Protein AF-A0A833G113-F1 (afdb_monomer_lite)

Secondary structure (DSSP, 8-state):
-HHHHHHHHHHHHHHHHHHHHHHHHH--HHHHHHHHHHHHHHHHHHHHHHTT---HHHHHHHHHHHHHHHHHHHHHHHHHHHS---

Foldseek 3Di:
DLVVLLVLLVVLQVQLVVLVVCCVVPNAPLSPVLSVLSNVVSVVSNCVSVVPDDDPVSVVVSVVSSVVSCQSSVQSCCCSPPVDGD

Sequence (86 aa):
MQRFLILAAGLLGAAGVALLAMAAHLGGDNLHTAAAFLLAHAPALLALGLAGGNGRSLGIAAALLVAGVALFAGDLVLRDVFGQRL

Structure (mmCIF, N/CA/C/O backbone):
data_AF-A0A833G113-F1
#
_entry.id   AF-A0A833G113-F1
#
loop_
_atom_site.group_PDB
_atom_site.id
_at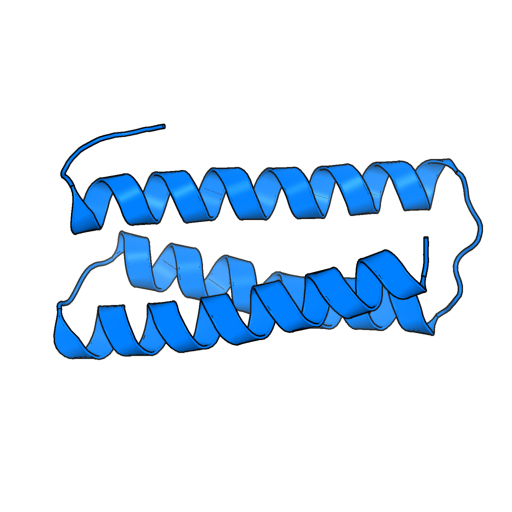om_site.type_symbol
_atom_site.label_atom_id
_atom_site.label_alt_id
_atom_site.label_comp_id
_atom_site.label_asym_id
_atom_site.label_entity_id
_atom_site.label_seq_id
_atom_site.pdbx_PDB_ins_code
_atom_site.Cartn_x
_atom_site.Cartn_y
_atom_site.Cartn_z
_atom_site.occupancy
_atom_site.B_iso_or_equiv
_atom_site.auth_seq_id
_atom_site.auth_comp_id
_atom_site.auth_asym_id
_atom_site.auth_atom_id
_atom_site.pdbx_PDB_model_num
ATOM 1 N N . MET A 1 1 ? -10.701 -5.341 12.862 1.00 83.19 1 MET A N 1
ATOM 2 C CA . MET A 1 1 ? -9.861 -4.344 12.164 1.00 83.19 1 MET A CA 1
ATOM 3 C C . MET A 1 1 ? -8.369 -4.619 12.347 1.00 83.19 1 MET A C 1
ATOM 5 O O . MET A 1 1 ? -7.693 -4.785 11.349 1.00 83.19 1 MET A O 1
ATOM 9 N N . GLN A 1 2 ? -7.862 -4.778 13.574 1.00 90.44 2 GLN A N 1
ATOM 10 C CA . GLN A 1 2 ? -6.429 -5.007 13.857 1.00 90.44 2 GLN A CA 1
ATOM 11 C C . GLN A 1 2 ? -5.756 -6.095 12.991 1.00 90.44 2 GLN A C 1
ATOM 13 O O . GLN A 1 2 ? -4.797 -5.803 12.286 1.00 90.44 2 GLN A O 1
ATOM 18 N N . ARG A 1 3 ? -6.303 -7.323 12.956 1.00 92.56 3 ARG A N 1
ATOM 19 C CA . ARG A 1 3 ? -5.764 -8.429 12.129 1.00 92.56 3 ARG A CA 1
ATOM 20 C C . ARG A 1 3 ? -5.677 -8.070 10.642 1.00 92.56 3 ARG A C 1
ATOM 22 O O . ARG A 1 3 ? -4.701 -8.416 9.993 1.00 92.56 3 ARG A O 1
ATOM 29 N N . PHE A 1 4 ? -6.680 -7.362 10.120 1.00 93.81 4 PHE A N 1
ATOM 30 C CA . PHE A 1 4 ? -6.688 -6.906 8.731 1.00 93.81 4 PHE A CA 1
ATOM 31 C C . PHE A 1 4 ? -5.567 -5.894 8.468 1.00 93.81 4 PHE A C 1
ATOM 33 O O . PHE A 1 4 ? -4.869 -6.032 7.475 1.00 93.81 4 PHE A O 1
ATOM 40 N N . LEU A 1 5 ? -5.343 -4.935 9.373 1.00 94.19 5 LEU A N 1
ATOM 41 C CA . LEU A 1 5 ? -4.267 -3.946 9.231 1.00 94.19 5 LEU A CA 1
ATOM 42 C C . LEU A 1 5 ? -2.876 -4.587 9.264 1.00 94.19 5 LEU A C 1
ATOM 44 O O . LEU A 1 5 ? -2.022 -4.218 8.467 1.00 94.19 5 LEU A O 1
ATOM 48 N N . I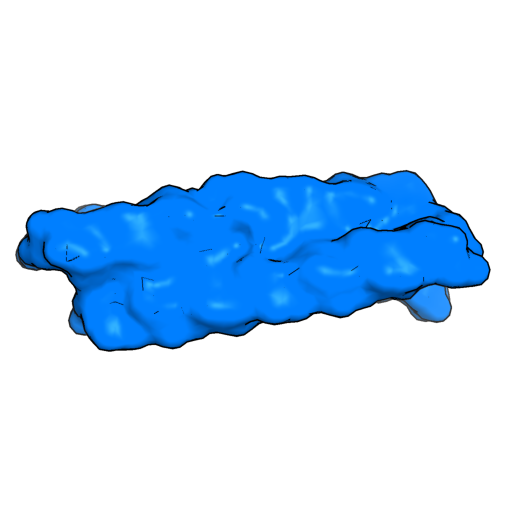LE A 1 6 ? -2.669 -5.582 10.130 1.00 96.50 6 ILE A N 1
ATOM 49 C CA . ILE A 1 6 ? -1.409 -6.338 10.202 1.00 96.50 6 ILE A CA 1
ATOM 50 C C . ILE A 1 6 ? -1.176 -7.123 8.903 1.00 96.50 6 ILE A C 1
ATOM 52 O O . ILE A 1 6 ? -0.076 -7.100 8.354 1.00 96.50 6 ILE A O 1
ATOM 56 N N . LEU A 1 7 ? -2.213 -7.788 8.381 1.00 97.44 7 LEU A N 1
ATOM 57 C CA . LEU A 1 7 ? -2.124 -8.498 7.103 1.00 97.44 7 LEU A CA 1
ATOM 58 C C . LEU A 1 7 ? -1.853 -7.537 5.941 1.00 97.44 7 LEU A C 1
ATOM 60 O O . LEU A 1 7 ? -0.960 -7.794 5.138 1.00 97.44 7 LEU A O 1
ATOM 64 N N . ALA A 1 8 ? -2.574 -6.416 5.874 1.00 97.31 8 ALA A N 1
ATOM 65 C CA . ALA A 1 8 ? -2.367 -5.389 4.860 1.00 97.31 8 ALA A CA 1
ATOM 66 C C . ALA A 1 8 ? -0.937 -4.838 4.919 1.00 97.31 8 ALA A C 1
ATOM 68 O O . ALA A 1 8 ? -0.279 -4.764 3.889 1.00 97.31 8 ALA A O 1
ATOM 69 N N . ALA A 1 9 ? -0.419 -4.541 6.113 1.00 97.88 9 ALA A N 1
ATOM 70 C CA . ALA A 1 9 ? 0.958 -4.102 6.304 1.00 97.88 9 ALA A CA 1
ATOM 71 C C . ALA A 1 9 ? 1.980 -5.096 5.736 1.00 97.88 9 ALA A C 1
ATOM 73 O O . ALA A 1 9 ? 2.888 -4.695 5.010 1.00 97.88 9 ALA A O 1
ATOM 74 N N . GLY A 1 10 ? 1.811 -6.392 6.023 1.00 98.25 10 GLY A N 1
ATOM 75 C CA . GLY A 1 10 ? 2.674 -7.440 5.479 1.00 98.25 10 GLY A CA 1
ATOM 76 C C . GLY A 1 10 ? 2.617 -7.516 3.951 1.00 98.25 10 GLY A C 1
ATOM 77 O O . GLY A 1 10 ? 3.659 -7.596 3.303 1.00 98.25 10 GLY A O 1
ATOM 78 N N . LEU A 1 11 ? 1.417 -7.424 3.370 1.00 98.56 11 LEU A N 1
ATOM 79 C CA . LEU A 1 11 ? 1.229 -7.428 1.917 1.00 98.56 11 LEU A CA 1
ATOM 80 C C . LEU A 1 11 ? 1.851 -6.199 1.245 1.00 98.56 11 LEU A C 1
ATOM 82 O O . LEU A 1 11 ? 2.549 -6.360 0.248 1.00 98.56 11 LEU A O 1
ATOM 86 N N . LEU A 1 12 ? 1.656 -4.993 1.794 1.00 98.62 12 LEU A N 1
ATOM 87 C CA . LEU A 1 12 ? 2.291 -3.781 1.264 1.00 98.62 12 LEU A CA 1
ATOM 88 C C . LEU A 1 12 ? 3.817 -3.865 1.364 1.00 98.62 12 LEU A C 1
ATOM 90 O O . LEU A 1 12 ? 4.507 -3.498 0.420 1.00 98.62 12 LEU A O 1
ATOM 94 N N . GLY A 1 13 ? 4.350 -4.388 2.473 1.00 98.62 13 GLY A N 1
ATOM 95 C CA . GLY A 1 13 ? 5.789 -4.581 2.648 1.00 98.62 13 GLY A CA 1
ATOM 96 C C . GLY A 1 13 ? 6.374 -5.544 1.613 1.00 98.62 13 GLY A C 1
ATOM 97 O O . GLY A 1 13 ? 7.335 -5.204 0.925 1.00 98.62 13 GLY A O 1
ATOM 98 N N . ALA A 1 14 ? 5.759 -6.719 1.450 1.00 98.62 14 ALA A N 1
ATOM 99 C CA . ALA A 1 14 ? 6.187 -7.710 0.465 1.00 98.62 14 ALA A CA 1
ATOM 100 C C . ALA A 1 14 ? 6.091 -7.175 -0.973 1.00 98.62 14 ALA A C 1
ATOM 102 O O . ALA A 1 14 ? 7.037 -7.318 -1.747 1.00 98.62 14 ALA A O 1
ATOM 103 N N . ALA A 1 15 ? 4.983 -6.511 -1.317 1.00 98.50 15 ALA A N 1
ATOM 104 C CA . ALA A 1 15 ? 4.797 -5.894 -2.626 1.00 98.50 15 ALA A CA 1
ATOM 105 C C . ALA A 1 15 ? 5.826 -4.783 -2.880 1.00 98.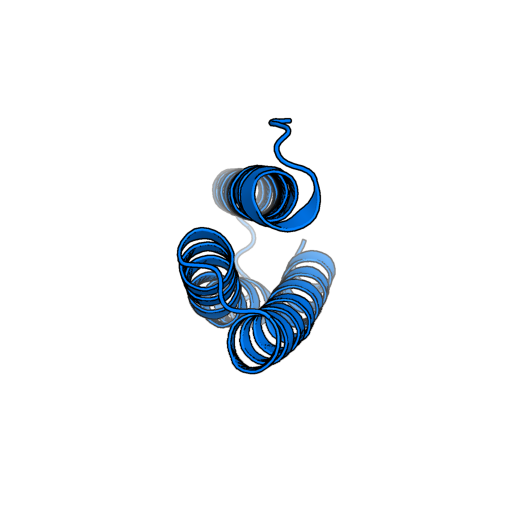50 15 ALA A C 1
ATOM 107 O O . ALA A 1 15 ? 6.417 -4.734 -3.952 1.00 98.50 15 ALA A O 1
ATOM 108 N N . GLY A 1 16 ? 6.104 -3.935 -1.888 1.00 98.44 16 GLY A N 1
ATOM 109 C CA . GLY A 1 16 ? 7.118 -2.889 -1.991 1.00 98.44 16 GLY A CA 1
ATOM 110 C C . GLY A 1 16 ? 8.522 -3.439 -2.257 1.00 98.44 16 GLY A C 1
ATOM 111 O O . GLY A 1 16 ? 9.213 -2.941 -3.143 1.00 98.44 16 GLY A O 1
ATOM 112 N N . VAL A 1 17 ? 8.929 -4.510 -1.566 1.00 98.44 17 VAL A N 1
ATOM 113 C CA . VAL A 1 17 ? 10.210 -5.193 -1.838 1.00 98.44 17 VAL A CA 1
ATOM 114 C C . VAL A 1 17 ? 10.231 -5.791 -3.247 1.00 98.44 17 VAL A C 1
ATOM 116 O O . VAL A 1 17 ? 11.225 -5.640 -3.957 1.00 98.44 17 VAL A O 1
ATOM 119 N N . ALA A 1 18 ? 9.138 -6.426 -3.678 1.00 98.31 18 ALA A N 1
ATOM 120 C CA . ALA A 1 18 ? 9.033 -6.977 -5.025 1.00 98.31 18 ALA A CA 1
ATOM 121 C C . ALA A 1 18 ? 9.149 -5.884 -6.101 1.00 98.31 18 ALA A C 1
ATOM 123 O O . ALA A 1 18 ? 9.880 -6.060 -7.073 1.00 98.31 18 ALA A O 1
ATOM 124 N N . LEU A 1 19 ? 8.501 -4.730 -5.905 1.00 98.06 19 LEU A N 1
ATOM 125 C CA . LEU A 1 19 ? 8.593 -3.599 -6.828 1.00 98.06 19 LEU A CA 1
ATOM 126 C C . LEU A 1 19 ? 9.980 -2.949 -6.832 1.00 98.06 19 LEU A C 1
ATOM 128 O O . LEU A 1 19 ? 10.447 -2.578 -7.903 1.00 98.06 19 LEU A O 1
ATOM 132 N N . LEU A 1 20 ? 10.673 -2.855 -5.690 1.00 98.00 20 LEU A N 1
ATOM 133 C CA . LEU A 1 20 ? 12.077 -2.421 -5.673 1.00 98.00 20 LEU A CA 1
ATOM 134 C C . LEU A 1 20 ? 12.965 -3.371 -6.478 1.00 98.00 20 LEU A C 1
ATOM 136 O O . LEU A 1 20 ? 13.806 -2.912 -7.246 1.00 98.00 20 LEU A O 1
ATOM 140 N N . ALA A 1 21 ? 12.771 -4.683 -6.325 1.00 97.62 21 ALA A N 1
ATOM 141 C CA . ALA A 1 21 ? 13.510 -5.672 -7.101 1.00 97.62 21 ALA A CA 1
ATOM 142 C C . ALA A 1 21 ? 13.218 -5.527 -8.603 1.00 97.62 21 ALA A C 1
ATOM 144 O O . ALA A 1 21 ? 14.143 -5.509 -9.412 1.00 97.62 21 ALA A O 1
ATOM 145 N N . MET A 1 22 ? 11.948 -5.348 -8.980 1.00 96.50 22 MET A N 1
ATOM 146 C CA . MET A 1 22 ? 11.568 -5.076 -10.368 1.00 96.50 22 MET A CA 1
ATOM 147 C C . MET A 1 22 ? 12.212 -3.792 -10.894 1.00 96.50 22 MET A C 1
ATOM 149 O O . MET A 1 22 ? 12.832 -3.835 -11.950 1.00 96.50 22 MET A O 1
ATOM 153 N N . ALA A 1 23 ? 12.136 -2.683 -10.154 1.00 96.12 23 ALA A N 1
ATOM 154 C CA . ALA A 1 23 ? 12.748 -1.411 -10.538 1.00 96.12 23 ALA A CA 1
ATOM 155 C C . ALA A 1 23 ? 14.274 -1.530 -10.695 1.00 96.12 23 ALA A C 1
ATOM 157 O O . ALA A 1 23 ? 14.849 -0.932 -11.598 1.00 96.12 23 ALA A O 1
ATOM 158 N N . ALA A 1 24 ? 14.935 -2.337 -9.859 1.00 96.25 24 ALA A N 1
ATOM 159 C CA . ALA A 1 24 ? 16.375 -2.574 -9.948 1.00 96.25 24 ALA A CA 1
ATOM 160 C C . ALA A 1 24 ? 16.785 -3.366 -11.203 1.00 96.25 24 ALA A C 1
ATOM 162 O O . ALA A 1 24 ? 17.882 -3.159 -11.719 1.00 96.25 24 ALA A O 1
ATOM 163 N N . HIS A 1 25 ? 15.930 -4.268 -11.696 1.00 95.25 25 HIS A N 1
ATOM 164 C CA . HIS A 1 25 ? 16.225 -5.100 -12.867 1.00 95.25 25 HIS A CA 1
ATOM 165 C C . HIS A 1 25 ? 15.710 -4.522 -14.189 1.00 95.25 25 HIS A C 1
ATOM 167 O O . HIS A 1 25 ? 16.375 -4.663 -15.212 1.00 95.25 25 HIS A O 1
ATOM 173 N N . LEU A 1 26 ? 14.525 -3.913 -14.180 1.00 90.75 26 LEU A N 1
ATOM 174 C CA . LEU A 1 26 ? 13.823 -3.432 -15.373 1.00 90.75 26 LEU A CA 1
ATOM 175 C C . LEU A 1 26 ? 13.951 -1.912 -15.564 1.00 90.75 26 LEU A C 1
ATOM 177 O O . LEU A 1 26 ? 13.685 -1.416 -16.657 1.00 90.75 26 LEU A O 1
ATOM 181 N N . GLY A 1 27 ? 14.360 -1.176 -14.526 1.00 86.69 27 GLY A N 1
ATOM 182 C CA . GLY A 1 27 ? 14.194 0.276 -14.464 1.00 86.69 27 GLY A CA 1
ATOM 183 C C . GLY A 1 27 ? 12.737 0.671 -14.194 1.00 86.69 27 GLY A C 1
ATOM 184 O O . GLY A 1 27 ? 11.876 -0.189 -14.018 1.00 86.69 27 GLY A O 1
ATOM 185 N N . GLY A 1 28 ? 12.461 1.975 -14.140 1.00 87.75 28 GLY A N 1
ATOM 186 C CA . GLY A 1 28 ? 11.106 2.514 -13.977 1.00 87.75 28 GLY A CA 1
ATOM 187 C C . GLY A 1 28 ? 10.973 3.454 -12.780 1.00 87.75 28 GLY A C 1
ATOM 188 O O . GLY A 1 28 ? 10.950 3.024 -11.622 1.00 87.75 28 GLY A O 1
ATOM 189 N N . ASP A 1 29 ? 10.863 4.753 -13.060 1.00 91.31 29 ASP A N 1
ATOM 190 C CA . ASP A 1 29 ? 10.707 5.786 -12.030 1.00 91.31 29 ASP A CA 1
ATOM 191 C C . ASP A 1 29 ? 9.364 5.651 -11.291 1.00 91.31 29 ASP A C 1
ATOM 193 O O . ASP A 1 29 ? 9.278 5.910 -10.081 1.00 91.31 29 ASP A O 1
ATOM 197 N N . ASN A 1 30 ? 8.311 5.189 -11.981 1.00 96.00 30 ASN A N 1
ATOM 198 C CA . ASN A 1 30 ? 7.017 4.947 -11.350 1.00 96.00 30 ASN A CA 1
ATOM 199 C C . ASN A 1 30 ? 7.063 3.690 -10.474 1.00 96.00 30 ASN A C 1
ATOM 201 O O . ASN A 1 30 ? 6.479 3.709 -9.392 1.00 96.00 30 ASN A O 1
ATOM 205 N N . LEU A 1 31 ? 7.794 2.636 -10.862 1.00 96.75 31 LEU A N 1
ATOM 206 C CA . LEU A 1 31 ? 8.006 1.458 -10.006 1.00 96.75 31 LEU A CA 1
ATOM 207 C C . LEU A 1 31 ? 8.734 1.816 -8.708 1.00 96.75 31 LEU A C 1
ATOM 209 O O . LEU A 1 31 ? 8.315 1.377 -7.634 1.00 96.75 31 LEU A O 1
ATOM 213 N N . HIS A 1 32 ? 9.780 2.647 -8.777 1.00 97.25 32 HIS A N 1
ATOM 214 C CA . HIS A 1 32 ? 10.494 3.095 -7.579 1.00 97.25 32 HIS A CA 1
ATOM 215 C C . HIS A 1 32 ? 9.581 3.919 -6.660 1.00 97.25 32 HIS A C 1
ATOM 217 O O . HIS A 1 32 ? 9.544 3.706 -5.445 1.00 97.25 32 HIS A O 1
ATOM 223 N N . THR A 1 33 ? 8.779 4.810 -7.248 1.00 97.88 33 THR A N 1
ATOM 224 C CA . THR A 1 33 ? 7.800 5.622 -6.515 1.00 97.88 33 THR A CA 1
ATOM 225 C C . THR A 1 33 ? 6.716 4.746 -5.879 1.00 97.88 33 THR A C 1
ATOM 227 O O . THR A 1 33 ? 6.443 4.874 -4.686 1.00 97.88 33 THR A O 1
ATOM 230 N N . ALA A 1 34 ? 6.137 3.800 -6.622 1.00 98.12 34 ALA A N 1
ATOM 231 C CA . ALA A 1 34 ? 5.147 2.855 -6.108 1.00 98.12 34 ALA A CA 1
ATOM 232 C C . ALA A 1 34 ? 5.706 2.048 -4.929 1.00 98.12 34 ALA A C 1
ATOM 234 O O . ALA A 1 34 ? 5.061 1.942 -3.884 1.00 98.12 34 ALA A O 1
ATOM 235 N N . ALA A 1 35 ? 6.933 1.540 -5.062 1.00 98.25 35 ALA A N 1
ATOM 236 C CA . ALA A 1 35 ? 7.599 0.785 -4.013 1.00 98.25 35 ALA A CA 1
ATOM 237 C C . ALA A 1 35 ? 7.815 1.618 -2.741 1.00 98.25 35 ALA A C 1
ATOM 239 O O . ALA A 1 35 ? 7.497 1.157 -1.643 1.00 98.25 35 ALA A O 1
ATOM 240 N N . ALA A 1 36 ? 8.293 2.859 -2.882 1.00 98.25 36 ALA A N 1
ATOM 241 C CA . ALA A 1 36 ? 8.500 3.772 -1.761 1.00 98.25 36 ALA A CA 1
ATOM 242 C C . ALA A 1 36 ? 7.192 4.055 -1.008 1.00 98.25 36 ALA A C 1
ATOM 244 O O . ALA A 1 36 ? 7.162 4.002 0.222 1.00 98.25 36 ALA A O 1
ATOM 245 N N . PHE A 1 37 ? 6.090 4.285 -1.730 1.00 98.38 37 PHE A N 1
ATOM 246 C CA . PHE A 1 37 ? 4.780 4.493 -1.115 1.00 98.38 37 PHE A CA 1
ATOM 247 C C . PHE A 1 37 ? 4.293 3.240 -0.377 1.00 98.38 37 PHE A C 1
ATOM 249 O O . PHE A 1 37 ? 3.875 3.349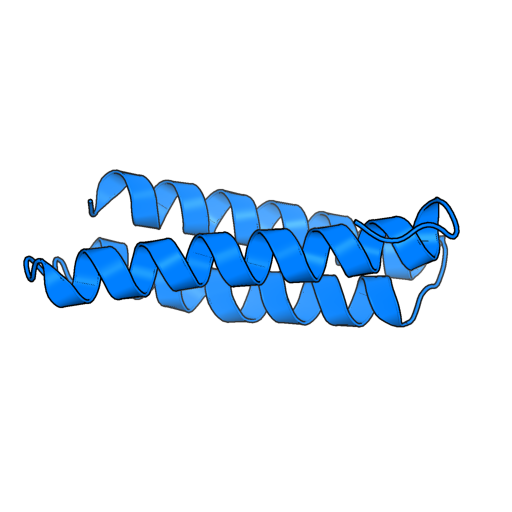 0.776 1.00 98.38 37 PHE A O 1
ATOM 256 N N . LEU A 1 38 ? 4.384 2.049 -0.974 1.00 98.62 38 LEU A N 1
ATOM 257 C CA . LEU A 1 38 ? 3.993 0.802 -0.304 1.00 98.62 38 LEU A CA 1
ATOM 258 C C . LEU A 1 38 ? 4.808 0.563 0.979 1.00 98.62 38 LEU A C 1
ATOM 260 O O . LEU A 1 38 ? 4.232 0.303 2.040 1.00 98.62 38 LEU A O 1
ATOM 264 N N . LEU A 1 39 ? 6.134 0.716 0.904 1.00 98.38 39 LEU A N 1
ATOM 265 C CA . LEU A 1 39 ? 7.043 0.519 2.036 1.00 98.38 39 LEU A CA 1
ATOM 266 C C . LEU A 1 39 ? 6.860 1.562 3.136 1.00 98.38 39 LEU A C 1
ATOM 268 O O . LEU A 1 39 ? 6.979 1.212 4.304 1.00 98.38 39 LEU A O 1
ATOM 272 N N . ALA A 1 40 ? 6.544 2.814 2.800 1.00 98.06 40 ALA A N 1
ATOM 273 C CA . ALA A 1 40 ? 6.282 3.852 3.794 1.00 98.06 40 ALA A CA 1
ATOM 274 C C . ALA A 1 40 ? 4.994 3.581 4.592 1.00 98.06 40 ALA A C 1
ATOM 276 O O . ALA A 1 40 ? 4.934 3.844 5.795 1.00 98.06 40 ALA A O 1
ATOM 277 N N . HIS A 1 41 ? 3.965 3.022 3.947 1.00 98.00 41 HIS A N 1
ATOM 278 C CA . HIS A 1 41 ? 2.662 2.786 4.577 1.00 98.00 41 HIS A CA 1
ATOM 279 C C . HIS A 1 41 ? 2.573 1.442 5.311 1.00 98.00 41 HIS A C 1
ATOM 281 O O . HIS A 1 41 ? 1.802 1.320 6.265 1.00 98.00 41 HIS A O 1
ATOM 287 N N . ALA A 1 42 ? 3.381 0.449 4.930 1.00 98.31 42 ALA A N 1
ATOM 288 C CA . ALA A 1 42 ? 3.463 -0.838 5.617 1.00 98.31 42 ALA A CA 1
ATOM 289 C C . ALA A 1 42 ? 3.720 -0.719 7.142 1.00 98.31 42 ALA A C 1
ATOM 291 O O . ALA A 1 42 ? 2.889 -1.205 7.915 1.00 98.31 42 ALA A O 1
ATOM 292 N N . PRO A 1 43 ? 4.784 -0.045 7.634 1.00 97.56 43 PRO A N 1
ATOM 293 C CA . PRO A 1 43 ? 5.036 0.082 9.069 1.00 97.56 43 PRO A CA 1
ATOM 294 C C . PRO A 1 43 ? 3.979 0.939 9.773 1.00 97.56 43 PRO A C 1
ATOM 296 O O . PRO A 1 43 ? 3.639 0.653 10.919 1.00 97.56 43 PRO A O 1
ATOM 299 N N . ALA A 1 44 ? 3.405 1.939 9.096 1.00 95.50 44 ALA A N 1
ATOM 300 C CA . ALA A 1 44 ? 2.325 2.750 9.653 1.00 95.50 44 ALA A CA 1
ATOM 301 C C . ALA A 1 44 ? 1.067 1.906 9.930 1.00 95.50 44 ALA A C 1
ATOM 303 O O . ALA A 1 44 ? 0.498 1.972 11.021 1.00 95.50 44 ALA A O 1
ATOM 304 N N . LEU A 1 45 ? 0.657 1.060 8.979 1.00 95.75 45 LEU A N 1
ATOM 305 C CA . LEU A 1 45 ? -0.475 0.144 9.153 1.00 95.75 45 LEU A CA 1
ATOM 306 C C . LEU A 1 45 ? -0.186 -0.948 10.185 1.00 95.75 45 LEU A C 1
ATOM 308 O O . LEU A 1 45 ? -1.080 -1.302 10.956 1.00 95.75 45 LEU A O 1
ATOM 312 N N . LEU A 1 46 ? 1.054 -1.447 10.240 1.00 96.88 46 LEU A N 1
ATOM 313 C CA . LEU A 1 46 ? 1.470 -2.413 11.254 1.00 96.88 46 LEU A CA 1
ATOM 314 C C . LEU A 1 46 ? 1.354 -1.801 12.653 1.00 96.88 46 LEU A C 1
ATOM 316 O O . LEU A 1 46 ? 0.731 -2.394 13.532 1.00 96.88 46 LEU A O 1
ATOM 320 N N . ALA A 1 47 ? 1.883 -0.589 12.838 1.00 95.31 47 ALA A N 1
ATOM 321 C CA . ALA A 1 47 ? 1.797 0.144 14.093 1.00 95.31 47 ALA A CA 1
ATOM 322 C C . ALA A 1 47 ? 0.339 0.396 14.501 1.00 95.31 47 ALA A C 1
ATOM 324 O O . ALA A 1 47 ? -0.026 0.127 15.642 1.00 95.31 47 ALA A O 1
ATOM 325 N N . LEU A 1 48 ? -0.523 0.825 13.572 1.00 93.00 48 LEU A N 1
ATOM 326 C CA . LEU A 1 48 ? -1.956 1.005 13.833 1.00 93.00 48 LEU A CA 1
ATOM 327 C C . LEU A 1 48 ? -2.658 -0.306 14.221 1.00 93.00 48 LEU A C 1
ATOM 329 O O . LEU A 1 48 ? -3.506 -0.314 15.115 1.00 93.00 48 LEU A O 1
ATOM 333 N N . GLY A 1 49 ? -2.307 -1.414 13.565 1.00 93.06 49 GLY A N 1
ATOM 334 C CA . GLY A 1 49 ? -2.837 -2.741 13.869 1.00 93.06 49 GLY A CA 1
ATOM 335 C C . GLY A 1 49 ? -2.434 -3.247 15.255 1.00 93.06 49 GLY A C 1
ATOM 336 O O . GLY A 1 49 ? -3.272 -3.823 15.948 1.00 93.06 49 GLY A O 1
ATOM 337 N N . LEU A 1 50 ? -1.186 -2.997 15.668 1.00 94.25 50 LEU A N 1
ATOM 338 C CA . LEU A 1 50 ? -0.631 -3.412 16.962 1.00 94.25 50 LEU A CA 1
ATOM 339 C C . LEU A 1 50 ? -1.028 -2.487 18.122 1.00 94.25 50 LEU A C 1
ATOM 341 O O . LEU A 1 50 ? -1.255 -2.969 19.227 1.00 94.25 50 LEU A O 1
ATOM 345 N N . ALA A 1 51 ? -1.161 -1.178 17.883 1.00 90.56 51 ALA A N 1
ATOM 346 C CA . ALA A 1 51 ? -1.547 -0.189 18.898 1.00 90.56 51 ALA A CA 1
ATOM 347 C C . ALA A 1 51 ? -3.000 -0.349 19.379 1.00 90.56 51 ALA A C 1
ATOM 349 O O . ALA A 1 51 ? -3.415 0.262 20.360 1.00 90.56 51 ALA A O 1
ATOM 350 N N . GLY A 1 52 ? -3.789 -1.166 18.685 1.00 77.31 52 GLY A N 1
ATOM 351 C CA . GLY A 1 52 ? -5.096 -1.586 19.155 1.00 77.31 52 GLY A CA 1
ATOM 352 C C . GLY A 1 52 ? -6.191 -0.516 19.102 1.00 77.31 52 GLY A C 1
ATOM 353 O O . GLY A 1 52 ? -7.179 -0.618 19.825 1.00 77.31 52 GLY A O 1
ATOM 354 N N . GLY A 1 53 ? -6.041 0.509 18.257 1.00 67.88 53 GLY A N 1
ATOM 355 C CA . GLY A 1 53 ? -6.998 1.613 18.154 1.00 67.88 53 GLY A CA 1
ATOM 356 C C . GLY A 1 53 ? -8.398 1.155 17.717 1.00 67.88 53 GLY A C 1
ATOM 357 O O . GLY A 1 53 ? -8.590 0.707 16.587 1.00 67.88 53 GLY A O 1
ATOM 358 N N . ASN A 1 54 ? -9.395 1.307 18.596 1.00 68.25 54 ASN A N 1
ATOM 359 C CA . ASN A 1 54 ? -10.763 0.792 18.404 1.00 68.25 54 ASN A CA 1
ATOM 360 C C . ASN A 1 54 ? -11.799 1.850 17.948 1.00 68.25 54 ASN A C 1
ATOM 362 O O . ASN A 1 54 ? -13.001 1.680 18.141 1.00 68.25 54 ASN A O 1
ATOM 366 N N . GLY A 1 55 ? -11.369 2.941 17.308 1.00 83.88 55 GLY A N 1
ATOM 367 C CA . GLY A 1 55 ? -12.276 3.973 16.787 1.00 83.88 55 GLY A CA 1
ATOM 368 C C . GLY A 1 55 ? -12.824 3.651 15.392 1.00 83.88 55 GLY A C 1
ATOM 369 O O . GLY A 1 55 ? -12.061 3.321 14.485 1.00 83.88 55 GLY A O 1
ATOM 370 N N . ARG A 1 56 ? -14.138 3.818 15.173 1.00 87.75 56 ARG A N 1
ATOM 371 C CA . ARG A 1 56 ? -14.763 3.655 13.840 1.00 87.75 56 ARG A CA 1
ATOM 372 C C . ARG A 1 56 ? -14.146 4.592 12.795 1.00 87.75 56 ARG A C 1
ATOM 374 O O . ARG A 1 56 ? -13.901 4.162 11.673 1.00 87.75 56 ARG A O 1
ATOM 381 N N . SER A 1 57 ? -13.852 5.838 13.171 1.00 90.88 57 SER A N 1
ATOM 382 C CA . SER A 1 57 ? -13.171 6.819 12.313 1.00 90.88 57 SER A CA 1
ATOM 383 C C . SER A 1 57 ? -11.764 6.364 11.921 1.00 90.88 57 SER A C 1
ATOM 385 O O . SER A 1 57 ? -11.414 6.419 10.747 1.00 90.88 57 SER A O 1
ATOM 387 N N . LEU A 1 58 ? -10.991 5.844 12.878 1.00 90.31 58 LEU A N 1
ATOM 388 C CA . LEU A 1 58 ? -9.644 5.326 12.636 1.00 90.31 58 LEU A CA 1
ATOM 389 C C . LEU A 1 58 ? -9.667 4.113 11.699 1.00 90.31 58 LEU A C 1
ATOM 391 O O . LEU A 1 58 ? -8.848 4.019 10.791 1.00 90.31 58 LEU A O 1
ATOM 395 N N . GLY A 1 59 ? -10.640 3.214 11.876 1.00 91.31 59 GLY A N 1
ATOM 396 C CA . GLY A 1 59 ? -10.840 2.080 10.976 1.00 91.31 59 GLY A CA 1
ATOM 397 C C . GLY A 1 59 ? -11.156 2.506 9.539 1.00 91.31 59 GLY A C 1
ATOM 398 O O . GLY A 1 59 ? -10.605 1.930 8.606 1.00 91.31 59 GLY A O 1
ATOM 399 N N . ILE A 1 60 ? -11.997 3.531 9.358 1.00 93.50 60 ILE A N 1
ATOM 400 C CA . ILE A 1 60 ? -12.307 4.095 8.034 1.00 93.50 60 ILE A CA 1
ATOM 401 C C . ILE A 1 60 ? -11.066 4.757 7.429 1.00 93.50 60 ILE A C 1
ATOM 403 O O . ILE A 1 60 ? -10.742 4.486 6.277 1.00 93.50 60 ILE A O 1
ATOM 407 N N . ALA A 1 61 ? -10.342 5.574 8.199 1.00 93.75 61 ALA A N 1
ATOM 408 C CA . ALA A 1 61 ? -9.122 6.229 7.734 1.00 93.75 61 ALA A CA 1
ATOM 409 C C . ALA A 1 61 ? -8.065 5.206 7.288 1.00 93.75 61 ALA A C 1
ATOM 411 O O . ALA A 1 61 ? -7.492 5.344 6.212 1.00 93.75 61 ALA A O 1
ATOM 412 N N . ALA A 1 62 ? -7.861 4.139 8.065 1.00 93.94 62 ALA A N 1
ATOM 413 C CA . ALA A 1 62 ? -6.929 3.075 7.711 1.00 93.94 62 ALA A CA 1
ATOM 414 C C . ALA A 1 62 ? -7.375 2.298 6.459 1.00 93.94 62 ALA A C 1
ATOM 416 O O . ALA A 1 62 ? -6.544 1.970 5.616 1.00 93.94 62 ALA A O 1
ATOM 417 N N . ALA A 1 63 ? -8.677 2.042 6.298 1.00 94.50 63 ALA A N 1
ATOM 418 C CA . ALA A 1 63 ? -9.207 1.401 5.095 1.00 94.50 63 ALA A CA 1
ATOM 419 C C . ALA A 1 63 ? -9.016 2.274 3.843 1.00 94.50 63 ALA A C 1
ATOM 421 O O . ALA A 1 63 ? -8.576 1.771 2.811 1.00 94.50 63 ALA A O 1
ATOM 422 N N . LEU A 1 64 ? -9.291 3.579 3.942 1.00 96.69 64 LEU A N 1
ATOM 423 C CA . LEU A 1 64 ? -9.046 4.536 2.860 1.00 96.69 64 LEU A CA 1
ATOM 424 C C . LEU A 1 64 ? -7.558 4.632 2.518 1.00 96.69 64 LEU A C 1
ATOM 426 O O . LEU A 1 64 ? -7.214 4.709 1.344 1.00 96.69 64 LEU A O 1
ATOM 430 N N . LEU A 1 65 ? -6.681 4.574 3.521 1.00 96.31 65 LEU A N 1
ATOM 431 C CA . LEU A 1 65 ? -5.235 4.590 3.320 1.00 96.31 65 LEU A CA 1
ATOM 432 C C . LEU A 1 65 ? -4.755 3.349 2.555 1.00 96.31 65 LEU A C 1
ATOM 434 O O . LEU A 1 65 ? -4.014 3.478 1.585 1.00 96.31 65 LEU A O 1
ATOM 438 N N . VAL A 1 66 ? -5.225 2.157 2.947 1.00 97.56 66 VAL A N 1
ATOM 439 C CA . VAL A 1 66 ? -4.938 0.896 2.239 1.00 97.56 66 VAL A CA 1
ATOM 440 C C . VAL A 1 66 ? -5.443 0.954 0.797 1.00 97.56 66 VAL A C 1
ATOM 442 O O . VAL A 1 66 ? -4.710 0.599 -0.122 1.00 97.56 66 VAL A O 1
ATOM 445 N N . ALA A 1 67 ? -6.675 1.419 0.584 1.00 98.19 67 ALA A N 1
ATOM 446 C CA . ALA A 1 67 ? -7.244 1.528 -0.755 1.00 98.19 67 ALA A CA 1
ATOM 447 C C . ALA A 1 67 ? -6.471 2.536 -1.619 1.00 98.19 67 ALA A C 1
ATOM 449 O O . ALA A 1 67 ? -6.104 2.224 -2.747 1.00 98.19 67 ALA A O 1
ATOM 450 N N . GLY A 1 68 ? -6.177 3.720 -1.079 1.00 98.25 68 GLY A N 1
ATOM 451 C CA . GLY A 1 68 ? -5.463 4.779 -1.786 1.00 98.25 68 GLY A CA 1
ATOM 452 C C . GLY A 1 68 ? -4.059 4.357 -2.205 1.00 98.25 68 GLY A C 1
ATOM 453 O O . GLY A 1 68 ? -3.701 4.522 -3.368 1.00 98.25 68 GLY A O 1
ATOM 454 N N . VAL A 1 69 ? -3.282 3.753 -1.296 1.00 98.25 69 VAL A N 1
ATOM 455 C CA . VAL A 1 69 ? -1.921 3.305 -1.627 1.00 98.25 69 VAL A CA 1
ATOM 456 C C . VAL A 1 69 ? -1.932 2.149 -2.628 1.00 98.25 69 VAL A C 1
ATOM 458 O O . VAL A 1 69 ? -1.093 2.127 -3.523 1.00 98.25 69 VAL A O 1
ATOM 461 N N . ALA A 1 70 ? -2.902 1.232 -2.537 1.00 98.00 70 ALA A N 1
ATOM 462 C CA . ALA A 1 70 ? -3.033 0.127 -3.482 1.00 98.00 70 ALA A CA 1
ATOM 463 C C . ALA A 1 70 ? -3.412 0.613 -4.888 1.00 98.00 70 ALA A C 1
ATOM 465 O O . ALA A 1 70 ? -2.797 0.187 -5.863 1.00 98.00 70 ALA A O 1
ATOM 466 N N . LEU A 1 71 ? -4.384 1.526 -4.997 1.00 98.31 71 LEU A N 1
ATOM 467 C CA . LEU A 1 71 ? -4.802 2.101 -6.278 1.00 98.31 71 LEU A CA 1
ATOM 468 C C . LEU A 1 71 ? -3.689 2.942 -6.909 1.00 98.31 71 LEU A C 1
ATOM 470 O O . LEU A 1 71 ? -3.404 2.785 -8.091 1.00 98.31 71 LEU A O 1
ATOM 474 N N . PHE A 1 72 ? -3.027 3.790 -6.119 1.00 98.25 72 PHE A N 1
ATOM 475 C CA . PHE A 1 72 ? -1.924 4.622 -6.593 1.00 98.25 72 PHE A CA 1
ATOM 476 C C . PHE A 1 72 ? -0.732 3.781 -7.061 1.00 98.25 72 PHE A C 1
ATOM 478 O O . PHE A 1 72 ? -0.260 3.952 -8.182 1.00 98.25 72 PHE A O 1
ATOM 485 N N . ALA A 1 73 ? -0.269 2.837 -6.235 1.00 98.06 73 ALA A N 1
ATOM 486 C CA . ALA A 1 73 ? 0.840 1.963 -6.604 1.00 98.06 73 ALA A CA 1
ATOM 487 C C . ALA A 1 73 ? 0.483 1.078 -7.805 1.00 98.06 73 ALA A C 1
ATOM 489 O O . ALA A 1 73 ? 1.306 0.914 -8.700 1.00 98.06 73 ALA A O 1
ATOM 490 N N . GLY A 1 74 ? -0.742 0.548 -7.855 1.00 97.19 74 GLY A N 1
ATOM 491 C CA . GLY A 1 74 ? -1.227 -0.233 -8.989 1.00 97.19 74 GLY A CA 1
ATOM 492 C C . GLY A 1 74 ? -1.212 0.561 -10.295 1.00 97.19 74 GLY A C 1
ATOM 493 O O . GLY A 1 74 ? -0.708 0.063 -11.296 1.00 97.19 74 GLY A O 1
ATOM 494 N N . ASP A 1 75 ? -1.691 1.807 -10.283 1.00 97.69 75 ASP A N 1
ATOM 495 C CA . ASP A 1 75 ? -1.681 2.678 -11.463 1.00 97.69 75 ASP A CA 1
ATOM 496 C C . ASP A 1 75 ? -0.253 2.967 -11.947 1.00 97.69 75 ASP A C 1
ATOM 498 O O . ASP A 1 75 ? 0.044 2.841 -13.133 1.00 97.69 75 ASP A O 1
ATOM 502 N N . LEU A 1 76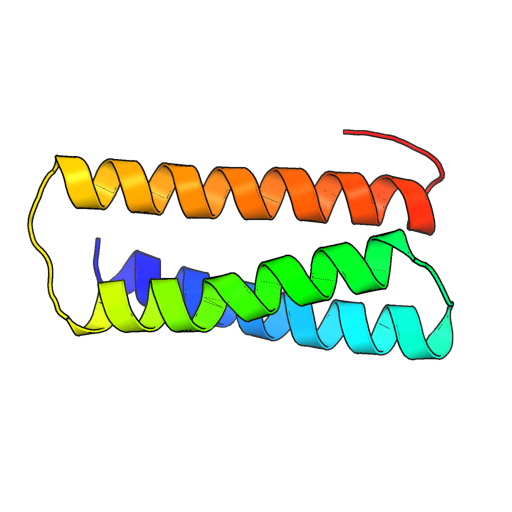 ? 0.667 3.270 -11.028 1.00 97.00 76 LEU A N 1
ATOM 503 C CA . LEU A 1 76 ? 2.081 3.469 -11.354 1.00 97.00 76 LEU A CA 1
ATOM 504 C C . LEU A 1 76 ? 2.736 2.216 -11.950 1.00 97.00 76 LEU A C 1
ATOM 506 O O . LEU A 1 76 ? 3.480 2.317 -12.926 1.00 97.00 76 LEU A O 1
ATOM 510 N N . VAL A 1 77 ? 2.428 1.037 -11.407 1.00 96.75 77 VAL A N 1
ATOM 511 C CA . VAL A 1 77 ? 2.900 -0.241 -11.957 1.00 96.75 77 VAL A CA 1
ATOM 512 C C . VAL A 1 77 ? 2.342 -0.466 -13.359 1.00 96.75 77 VAL A C 1
ATOM 514 O O . VAL A 1 77 ? 3.091 -0.867 -14.247 1.00 96.75 77 VAL A O 1
ATOM 517 N N . LEU A 1 78 ? 1.057 -0.178 -13.594 1.00 96.31 78 LEU A N 1
ATOM 518 C CA . LEU A 1 78 ? 0.470 -0.326 -14.926 1.00 96.31 78 LEU A CA 1
ATOM 519 C C . LEU A 1 78 ? 1.132 0.584 -15.964 1.00 96.31 78 LEU A C 1
ATOM 521 O O . LEU A 1 78 ? 1.321 0.166 -17.110 1.00 96.31 78 LEU A O 1
ATOM 525 N N . ARG A 1 79 ? 1.528 1.794 -15.560 1.00 94.56 79 ARG A N 1
ATOM 526 C CA . ARG A 1 79 ? 2.189 2.757 -16.446 1.00 94.56 79 ARG A CA 1
ATOM 527 C C . ARG A 1 79 ? 3.559 2.269 -16.893 1.00 94.56 79 ARG A C 1
ATOM 529 O O . ARG A 1 79 ? 3.827 2.294 -18.089 1.00 94.56 79 ARG A O 1
ATOM 536 N N . ASP A 1 80 ? 4.384 1.784 -15.968 1.00 92.50 80 ASP A N 1
ATOM 537 C CA . ASP A 1 80 ? 5.739 1.324 -16.303 1.00 92.50 80 ASP A CA 1
ATOM 538 C C . ASP A 1 80 ? 5.748 -0.055 -16.974 1.00 92.50 80 ASP A C 1
ATOM 540 O O . ASP A 1 80 ? 6.559 -0.295 -17.864 1.00 92.50 80 ASP A O 1
ATOM 544 N N . VAL A 1 81 ? 4.853 -0.967 -16.579 1.00 92.31 81 VAL A N 1
ATOM 545 C CA . VAL A 1 81 ? 4.878 -2.356 -17.075 1.00 92.31 81 VAL A CA 1
ATOM 546 C C . VAL A 1 81 ? 4.072 -2.530 -18.361 1.00 92.31 81 VAL A C 1
ATOM 548 O O . VAL A 1 81 ? 4.476 -3.290 -19.238 1.00 92.31 81 VAL A O 1
ATOM 551 N N . PHE A 1 82 ? 2.935 -1.842 -18.491 1.00 92.44 82 PHE A N 1
ATOM 552 C CA . PHE A 1 82 ? 2.003 -2.042 -19.607 1.00 92.44 82 PHE A CA 1
ATOM 553 C C . PHE A 1 82 ? 1.794 -0.788 -20.464 1.00 92.44 82 PHE A C 1
ATOM 555 O O . PHE A 1 82 ? 1.134 -0.870 -21.499 1.00 92.44 82 PHE A O 1
ATOM 562 N N . GLY A 1 83 ? 2.320 0.376 -20.065 1.00 90.50 83 GLY A N 1
ATOM 563 C CA . GLY A 1 83 ? 2.047 1.643 -20.753 1.00 90.50 83 GLY A CA 1
ATOM 564 C C . GLY A 1 83 ? 0.582 2.085 -20.644 1.00 90.50 83 GLY A C 1
ATOM 565 O O . GLY A 1 83 ? 0.110 2.873 -21.465 1.00 90.50 83 GLY A O 1
ATOM 566 N N . GLN A 1 84 ? -0.158 1.564 -19.659 1.00 89.12 84 GLN A N 1
ATOM 567 C CA . GLN A 1 84 ? -1.580 1.845 -19.438 1.00 89.12 84 GLN A CA 1
ATOM 568 C C . GLN A 1 84 ? -1.800 2.487 -18.063 1.00 89.12 84 GLN A C 1
ATOM 570 O O . GLN A 1 84 ? -0.912 2.494 -17.219 1.00 89.12 84 GLN A O 1
ATOM 575 N N . ARG A 1 85 ? -2.987 3.051 -17.841 1.00 87.69 85 ARG A N 1
ATOM 576 C CA . ARG A 1 85 ? -3.420 3.590 -16.544 1.00 87.69 85 ARG A CA 1
ATOM 577 C C . ARG A 1 85 ? -4.663 2.848 -16.070 1.00 87.69 85 ARG A C 1
ATOM 579 O O . ARG A 1 85 ? -5.397 2.322 -16.912 1.00 87.69 85 ARG A O 1
ATOM 586 N N . LEU A 1 86 ? -4.853 2.812 -14.756 1.00 81.38 86 LEU A N 1
ATOM 587 C CA . LEU A 1 86 ? -6.028 2.223 -14.109 1.00 81.38 86 LEU A CA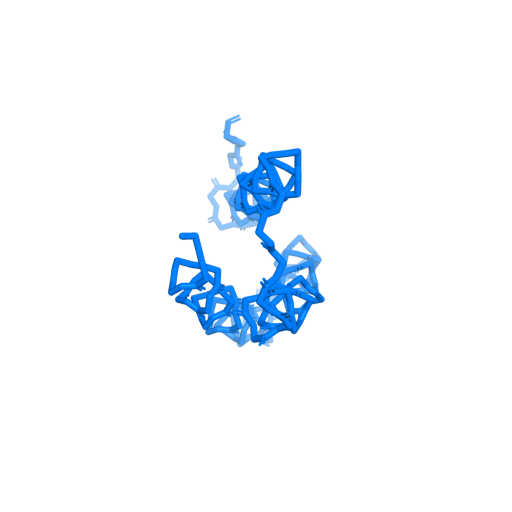 1
ATOM 588 C C . LEU A 1 86 ? -7.306 3.031 -14.383 1.00 81.38 86 LEU A C 1
ATOM 590 O O . LEU A 1 86 ? -7.212 4.267 -14.579 1.00 81.38 86 LEU A O 1
#

pLDDT: mean 94.24, std 5.91, range [67.88, 98.62]

Radius of gyration: 13.64 Å; chains: 1; bounding box: 31×15×40 Å